Protein AF-A0A1V4RYY9-F1 (afdb_monomer_lite)

pLDDT: mean 72.85, std 19.98, range [26.14, 95.69]

Foldseek 3Di:
DDPPPPPPVPLQKFKDKDWDADPPPRDIAIWIFIWGWDQDPVGIDTHTPDTPGRPDDDPPVCRSVVSVVVVVVDDPDFPWDQPDADPPPRHRQKTKGWDADPVVRDIDIDIDGPDDPDPDDDDD

Structure (mmCIF, N/CA/C/O backbone):
data_AF-A0A1V4RYY9-F1
#
_entry.id   AF-A0A1V4RYY9-F1
#
loop_
_atom_site.group_PDB
_atom_site.id
_atom_site.type_symbol
_atom_site.label_atom_id
_atom_site.label_alt_id
_atom_site.label_comp_id
_atom_site.label_asym_id
_atom_site.label_entity_id
_atom_site.label_seq_id
_atom_site.pdbx_PDB_ins_code
_atom_site.Cartn_x
_atom_site.Cartn_y
_atom_site.Cartn_z
_atom_site.occupancy
_atom_site.B_iso_or_equiv
_atom_site.auth_seq_id
_atom_site.auth_comp_id
_atom_site.auth_asym_id
_atom_site.auth_atom_id
_atom_site.pdbx_PDB_model_num
ATOM 1 N N . MET A 1 1 ? 34.853 -10.305 0.685 1.00 30.28 1 MET A N 1
ATOM 2 C CA . MET A 1 1 ? 33.821 -9.885 1.657 1.00 30.28 1 MET A CA 1
ATOM 3 C C . MET A 1 1 ? 32.488 -9.920 0.940 1.00 30.28 1 MET A C 1
ATOM 5 O O . MET A 1 1 ? 32.214 -9.043 0.133 1.00 30.28 1 MET A O 1
ATOM 9 N N . ALA A 1 2 ? 31.756 -11.018 1.122 1.00 32.97 2 ALA A N 1
ATOM 10 C CA . ALA A 1 2 ? 30.481 -11.254 0.464 1.00 32.97 2 ALA A CA 1
ATOM 11 C C . ALA A 1 2 ? 29.437 -10.321 1.078 1.00 32.97 2 ALA A C 1
ATOM 13 O O . ALA A 1 2 ? 29.143 -10.412 2.269 1.00 32.97 2 ALA A O 1
ATOM 14 N N . TRP A 1 3 ? 28.917 -9.403 0.271 1.00 27.81 3 TRP A N 1
ATOM 15 C CA . TRP A 1 3 ? 27.711 -8.670 0.614 1.00 27.81 3 TRP A CA 1
ATOM 16 C C . TRP A 1 3 ? 26.586 -9.681 0.476 1.00 27.81 3 TRP A C 1
ATOM 18 O O . TRP A 1 3 ? 26.173 -10.015 -0.631 1.00 27.81 3 TRP A O 1
ATOM 28 N N . GLY A 1 4 ? 26.230 -10.282 1.611 1.00 27.30 4 GLY A N 1
ATOM 29 C CA . GLY A 1 4 ? 25.158 -11.254 1.697 1.00 27.30 4 GLY A CA 1
ATOM 30 C C . GLY A 1 4 ? 23.916 -10.674 1.047 1.00 27.30 4 GLY A C 1
ATOM 31 O O . GLY A 1 4 ? 23.505 -9.558 1.368 1.00 27.30 4 GLY A O 1
ATOM 32 N N . ASP A 1 5 ? 23.371 -11.449 0.119 1.00 39.41 5 ASP A N 1
ATOM 33 C CA . ASP A 1 5 ? 22.126 -11.227 -0.594 1.00 39.41 5 ASP A CA 1
ATOM 34 C C . ASP A 1 5 ? 20.957 -11.269 0.405 1.00 39.41 5 ASP A C 1
ATOM 36 O O . ASP A 1 5 ? 20.162 -12.203 0.469 1.00 39.41 5 ASP A O 1
ATOM 40 N N . PHE A 1 6 ? 20.880 -10.252 1.266 1.00 31.53 6 PHE A N 1
ATOM 41 C CA . PHE A 1 6 ? 19.689 -9.918 2.027 1.00 31.53 6 PHE A CA 1
ATOM 42 C C . PHE A 1 6 ? 18.757 -9.173 1.079 1.00 31.53 6 PHE A C 1
ATOM 44 O O . PHE A 1 6 ? 18.421 -8.004 1.272 1.00 31.53 6 PHE A O 1
ATOM 51 N N . SER A 1 7 ? 18.279 -9.897 0.069 1.00 33.59 7 SER A N 1
ATOM 52 C CA . SER A 1 7 ? 17.010 -9.617 -0.581 1.00 33.59 7 SER A CA 1
ATOM 53 C C . SER A 1 7 ? 15.886 -9.869 0.438 1.00 33.59 7 SER A C 1
ATOM 55 O O . SER A 1 7 ? 15.020 -10.728 0.267 1.00 33.59 7 SER A O 1
ATOM 57 N N . LEU A 1 8 ? 15.906 -9.113 1.546 1.00 30.30 8 LEU A N 1
ATOM 58 C CA . LEU A 1 8 ? 14.717 -8.735 2.288 1.00 30.30 8 LEU A CA 1
ATOM 59 C C . LEU A 1 8 ? 13.789 -8.191 1.214 1.00 30.30 8 LEU A C 1
ATOM 61 O O . LEU A 1 8 ? 14.015 -7.092 0.714 1.00 30.30 8 LEU A O 1
ATOM 65 N N . LYS A 1 9 ? 12.795 -8.987 0.805 1.00 43.84 9 LYS A N 1
ATOM 66 C CA . LYS A 1 9 ? 11.644 -8.483 0.063 1.00 43.84 9 LYS A CA 1
ATOM 67 C C . LYS A 1 9 ? 11.160 -7.290 0.868 1.00 43.84 9 LYS A C 1
ATOM 69 O O . LYS A 1 9 ? 10.578 -7.472 1.937 1.00 43.84 9 LYS A O 1
ATOM 74 N N . ILE A 1 10 ? 11.517 -6.086 0.433 1.00 48.00 10 ILE A N 1
ATOM 75 C CA . ILE A 1 10 ? 11.088 -4.868 1.092 1.00 48.00 10 ILE A CA 1
ATOM 76 C C . ILE A 1 10 ? 9.582 -4.872 0.878 1.00 48.00 10 ILE A C 1
ATOM 78 O O . ILE A 1 10 ? 9.122 -4.592 -0.227 1.00 48.00 10 ILE A O 1
ATOM 82 N N . LEU A 1 11 ? 8.840 -5.290 1.907 1.00 56.44 11 LEU A N 1
ATOM 83 C CA . LEU A 1 11 ? 7.393 -5.162 1.958 1.00 56.44 11 LEU A CA 1
ATOM 84 C C . LEU A 1 11 ? 7.122 -3.673 1.849 1.00 56.44 11 LEU A C 1
ATOM 86 O O . LEU A 1 11 ? 7.333 -2.908 2.793 1.00 56.44 11 LEU A O 1
ATOM 90 N N . ASN A 1 12 ? 6.768 -3.252 0.644 1.00 73.75 12 ASN A N 1
ATOM 91 C CA . ASN A 1 12 ? 6.595 -1.846 0.350 1.00 73.75 12 ASN A CA 1
ATOM 92 C C . ASN A 1 12 ? 5.155 -1.432 0.639 1.00 73.75 12 ASN A C 1
ATOM 94 O O . ASN A 1 12 ? 4.893 -0.232 0.690 1.00 73.75 12 ASN A O 1
ATOM 98 N N . MET A 1 13 ? 4.223 -2.374 0.839 1.00 89.94 13 MET A N 1
ATOM 99 C CA . MET A 1 13 ? 2.816 -2.055 1.058 1.00 89.94 13 MET A CA 1
ATOM 100 C C . MET A 1 13 ? 2.411 -1.990 2.534 1.00 89.94 13 MET A C 1
ATOM 102 O O . MET A 1 13 ? 2.761 -2.844 3.340 1.00 89.94 13 MET A O 1
ATOM 106 N N . PHE A 1 14 ? 1.611 -0.983 2.890 1.00 92.69 14 PHE A N 1
ATOM 107 C CA . PHE A 1 14 ? 0.977 -0.880 4.206 1.00 92.69 14 PHE A CA 1
ATOM 108 C C . PHE A 1 14 ? -0.330 -0.085 4.148 1.00 92.69 14 PHE A C 1
ATOM 110 O O . PHE A 1 14 ? -0.583 0.679 3.213 1.00 92.69 14 PHE A O 1
ATOM 117 N N . ILE A 1 15 ? -1.176 -0.252 5.165 1.00 94.19 15 ILE A N 1
ATOM 118 C CA . ILE A 1 15 ? -2.424 0.504 5.298 1.00 94.19 15 ILE A CA 1
ATOM 119 C C . ILE A 1 15 ? -2.172 1.744 6.152 1.00 94.19 15 ILE A C 1
ATOM 121 O O . ILE A 1 15 ? -1.686 1.651 7.280 1.00 94.19 15 ILE A O 1
ATOM 125 N N . ARG A 1 16 ? -2.533 2.917 5.625 1.00 93.69 16 ARG A N 1
ATOM 126 C CA . ARG A 1 16 ? -2.527 4.180 6.369 1.00 93.69 16 ARG A CA 1
ATOM 127 C C . ARG A 1 16 ? -3.942 4.664 6.646 1.00 93.69 16 ARG A C 1
ATOM 129 O O . ARG A 1 16 ? -4.830 4.543 5.800 1.00 93.69 16 ARG A O 1
ATOM 136 N N . THR A 1 17 ? -4.103 5.306 7.793 1.00 94.75 17 THR A N 1
ATOM 137 C CA . THR A 1 17 ? -5.298 6.080 8.132 1.00 94.75 17 THR A CA 1
ATOM 138 C C . THR A 1 17 ? -5.135 7.505 7.616 1.00 94.75 17 THR A C 1
ATOM 140 O O . THR A 1 17 ? -4.081 8.116 7.796 1.00 94.75 17 THR A O 1
ATOM 143 N N . VAL A 1 18 ? -6.175 8.050 6.994 1.00 92.56 18 VAL A N 1
ATOM 144 C CA . VAL A 1 18 ? -6.242 9.450 6.572 1.00 92.56 18 VAL A CA 1
ATOM 145 C C . VAL A 1 18 ? -7.406 10.110 7.289 1.00 92.56 18 VAL A C 1
ATOM 147 O O . VAL A 1 18 ? -8.550 9.672 7.174 1.00 92.56 18 VAL A O 1
ATOM 150 N N . GLU A 1 19 ? -7.114 11.162 8.044 1.00 92.38 19 GLU A N 1
ATOM 151 C CA . GLU A 1 19 ? -8.145 11.961 8.692 1.00 92.38 19 GLU A CA 1
ATOM 152 C C . GLU A 1 19 ? -8.663 13.025 7.732 1.00 92.38 19 GLU A C 1
ATOM 154 O O . GLU A 1 19 ? -7.904 13.728 7.064 1.00 92.38 19 GLU A O 1
ATOM 159 N N . HIS A 1 20 ? -9.979 13.154 7.685 1.00 90.50 20 HIS A N 1
ATOM 160 C CA . HIS A 1 20 ? -10.672 14.134 6.881 1.00 90.50 20 HIS A CA 1
ATOM 161 C C . HIS A 1 20 ? -11.631 14.935 7.745 1.00 90.50 20 HIS A C 1
ATOM 163 O O . HIS A 1 20 ? -12.093 14.503 8.805 1.00 90.50 20 HIS A O 1
ATOM 169 N N . LYS A 1 21 ? -11.965 16.118 7.242 1.00 91.19 21 LYS A N 1
ATOM 170 C CA . LYS A 1 21 ? -12.982 16.982 7.814 1.00 91.19 21 LYS A CA 1
ATOM 171 C C . LYS A 1 21 ? -13.982 17.317 6.723 1.00 91.19 21 LYS A C 1
ATOM 173 O O . LYS A 1 21 ? -13.603 17.853 5.683 1.00 91.19 21 LYS A O 1
ATOM 178 N N . ASP A 1 22 ? -15.244 16.990 6.961 1.00 85.44 22 ASP A N 1
ATOM 179 C CA . ASP A 1 22 ? -16.331 17.407 6.087 1.00 85.44 22 ASP A CA 1
ATOM 180 C C . ASP A 1 22 ? -16.414 18.941 6.093 1.00 85.44 22 ASP A C 1
ATOM 182 O O . ASP A 1 22 ? -16.460 19.568 7.155 1.00 85.44 22 ASP A O 1
ATOM 186 N N . LYS A 1 23 ? -16.403 19.557 4.909 1.00 80.75 23 LYS A N 1
ATOM 187 C CA . LYS A 1 23 ? -16.471 21.015 4.769 1.00 80.75 23 LYS A CA 1
ATOM 188 C C . LYS A 1 23 ? -17.835 21.573 5.184 1.00 80.75 23 LYS A C 1
ATOM 190 O O . LYS A 1 23 ? -17.879 22.687 5.692 1.00 80.75 23 LYS A O 1
ATOM 195 N N . LYS A 1 24 ? -18.918 20.811 4.991 1.00 81.44 24 LYS A N 1
ATOM 196 C CA . LYS A 1 24 ? -20.300 21.254 5.234 1.00 81.44 24 LYS A CA 1
ATOM 197 C C . LYS A 1 24 ? -20.662 21.164 6.711 1.00 81.44 24 LYS A C 1
ATOM 199 O O . LYS A 1 24 ? -21.076 22.147 7.309 1.00 81.44 24 LYS A O 1
ATOM 204 N N . ASN A 1 25 ? -20.417 20.004 7.318 1.00 86.19 25 ASN A N 1
ATOM 205 C CA . ASN A 1 25 ? -20.858 19.723 8.690 1.00 86.19 25 ASN A CA 1
ATOM 206 C C . ASN A 1 25 ? -19.722 19.778 9.724 1.00 86.19 25 ASN A C 1
ATOM 208 O O . ASN A 1 25 ? -19.938 19.506 10.901 1.00 86.19 25 ASN A O 1
ATOM 212 N N . ARG A 1 26 ? -18.482 20.063 9.295 1.00 83.19 26 ARG A N 1
ATOM 213 C CA . ARG A 1 26 ? -17.251 20.035 10.119 1.00 83.19 26 ARG A CA 1
ATOM 214 C C . ARG A 1 26 ? -16.987 18.710 10.849 1.00 83.19 26 ARG A C 1
ATOM 216 O O . ARG A 1 26 ? -16.062 18.648 11.662 1.00 83.19 26 ARG A O 1
ATOM 223 N N . LYS A 1 27 ? -17.725 17.644 10.517 1.00 88.88 27 LYS A N 1
ATOM 224 C CA . LYS A 1 27 ? -17.576 16.304 11.090 1.00 88.88 27 LYS A CA 1
ATOM 225 C C . LYS A 1 27 ? -16.248 15.694 10.647 1.00 88.88 27 LYS A C 1
ATOM 227 O O . LYS A 1 27 ? -15.907 15.713 9.463 1.00 88.88 27 LYS A O 1
ATOM 232 N N . LYS A 1 28 ? -15.488 15.169 11.608 1.00 90.50 28 LYS A N 1
ATOM 233 C CA . LYS A 1 28 ? -14.261 14.420 11.328 1.00 90.50 28 LYS A CA 1
ATOM 234 C C . LYS A 1 28 ? -14.628 12.996 10.923 1.00 90.50 28 LYS A C 1
ATOM 236 O O . LYS A 1 28 ? -15.460 12.372 11.577 1.00 90.50 28 LYS A O 1
ATOM 241 N N . TYR A 1 29 ? -14.002 12.497 9.868 1.00 90.38 29 TYR A N 1
ATOM 242 C CA . TYR A 1 29 ? -14.103 11.102 9.455 1.00 90.38 29 TYR A CA 1
ATOM 243 C C . TYR A 1 29 ? -12.723 10.579 9.076 1.00 90.38 29 TYR A C 1
ATOM 245 O O . TYR A 1 29 ? -11.796 11.350 8.824 1.00 90.38 29 TYR A O 1
ATOM 253 N N . ARG A 1 30 ? -12.568 9.259 9.073 1.00 91.62 30 ARG A N 1
ATOM 254 C CA . ARG A 1 30 ? -11.318 8.597 8.708 1.00 91.62 30 ARG A CA 1
ATOM 255 C C . ARG A 1 30 ? -11.557 7.744 7.479 1.00 91.62 30 ARG A C 1
ATOM 257 O O . ARG A 1 30 ? -12.606 7.124 7.360 1.00 91.62 30 ARG A O 1
ATOM 264 N N . THR A 1 31 ? -10.595 7.740 6.570 1.00 93.38 31 THR A N 1
ATOM 265 C CA . THR A 1 31 ? -10.540 6.778 5.470 1.00 93.38 31 THR A CA 1
ATOM 266 C C . THR A 1 31 ? -9.266 5.966 5.578 1.00 93.38 31 THR A C 1
ATOM 268 O O . THR A 1 31 ? -8.280 6.406 6.177 1.00 93.38 31 THR A O 1
ATOM 271 N N . TYR A 1 32 ? -9.277 4.784 4.983 1.00 94.94 32 TYR A N 1
ATOM 272 C CA . TYR A 1 32 ? -8.128 3.892 4.975 1.00 94.94 32 TYR A CA 1
ATOM 273 C C . TYR A 1 32 ? -7.641 3.695 3.546 1.00 94.94 32 TYR A C 1
ATOM 275 O O . TYR A 1 32 ? -8.426 3.657 2.593 1.00 94.94 32 TYR A O 1
ATOM 283 N N . LYS A 1 33 ? -6.322 3.624 3.375 1.00 94.06 33 LYS A N 1
ATOM 284 C CA . LYS A 1 33 ? -5.688 3.472 2.062 1.00 94.06 33 LYS A CA 1
ATOM 285 C C . LYS A 1 33 ? -4.553 2.472 2.148 1.00 94.06 33 LYS A C 1
ATOM 287 O O . LYS A 1 33 ? -3.683 2.630 3.002 1.00 94.06 33 LYS A O 1
ATOM 292 N N . LEU A 1 34 ? -4.531 1.512 1.230 1.00 93.06 34 LEU A N 1
ATOM 293 C CA . LEU A 1 34 ? -3.347 0.706 0.963 1.00 93.06 34 LEU A CA 1
ATOM 294 C C . LEU A 1 34 ? -2.384 1.550 0.128 1.00 93.06 34 LEU A C 1
ATOM 296 O O . LEU A 1 34 ? -2.751 2.064 -0.934 1.00 93.06 34 LEU A O 1
ATOM 300 N N . VAL A 1 35 ? -1.162 1.721 0.611 1.00 91.19 35 VAL A N 1
ATOM 301 C CA . VAL A 1 35 ? -0.111 2.478 -0.067 1.00 91.19 35 VAL A CA 1
ATOM 302 C C . VAL A 1 35 ? 1.109 1.606 -0.280 1.00 91.19 35 VAL A C 1
ATOM 304 O O . VAL A 1 35 ? 1.373 0.744 0.546 1.00 91.19 35 VAL A O 1
ATOM 307 N N . LYS A 1 36 ? 1.856 1.860 -1.356 1.00 87.88 36 LYS A N 1
ATOM 308 C CA . LYS A 1 36 ? 3.186 1.299 -1.589 1.00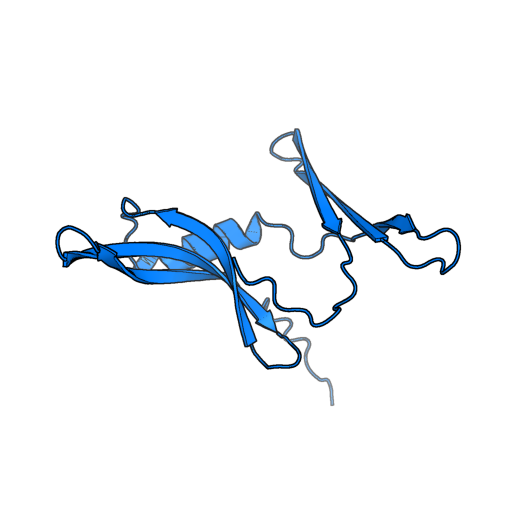 87.88 36 LYS A CA 1
ATOM 309 C C . LYS A 1 36 ? 4.259 2.372 -1.419 1.00 87.88 36 LYS A C 1
ATOM 311 O O . LYS A 1 36 ? 4.092 3.489 -1.912 1.00 87.88 36 LYS A O 1
ATOM 316 N N . SER A 1 37 ? 5.347 2.035 -0.747 1.00 83.44 37 SER A N 1
ATOM 317 C CA . SER A 1 37 ? 6.562 2.832 -0.671 1.00 83.44 37 SER A CA 1
ATOM 318 C C . SER A 1 37 ? 7.379 2.642 -1.944 1.00 83.44 37 SER A C 1
ATOM 320 O O . SER A 1 37 ? 7.587 1.520 -2.397 1.00 83.44 37 SER A O 1
ATOM 322 N N . VAL A 1 38 ? 7.803 3.742 -2.556 1.00 79.19 38 VAL A N 1
ATOM 323 C CA . VAL A 1 38 ? 8.680 3.752 -3.729 1.00 79.19 38 VAL A CA 1
ATOM 324 C C . VAL A 1 38 ? 9.830 4.715 -3.485 1.00 79.19 38 VAL A C 1
ATOM 326 O O . VAL A 1 38 ? 9.632 5.798 -2.933 1.00 79.19 38 VAL A O 1
ATOM 329 N N . GLN A 1 39 ? 11.033 4.340 -3.904 1.00 76.19 39 GLN A N 1
ATOM 330 C CA . GLN A 1 39 ? 12.170 5.254 -3.899 1.00 76.19 39 GLN A CA 1
ATOM 331 C C . GLN A 1 39 ? 12.065 6.184 -5.106 1.00 76.19 39 GLN A C 1
ATOM 333 O O . GLN A 1 39 ? 11.804 5.734 -6.220 1.00 76.19 39 GLN A O 1
ATOM 338 N N . THR A 1 40 ? 12.238 7.483 -4.883 1.00 75.69 40 THR A N 1
ATOM 339 C CA . THR A 1 40 ? 12.326 8.483 -5.955 1.00 75.69 40 THR A CA 1
ATOM 340 C C . THR A 1 40 ? 13.604 9.294 -5.778 1.00 75.69 40 THR A C 1
ATOM 342 O O . THR A 1 40 ? 14.172 9.306 -4.689 1.00 75.69 40 THR A O 1
ATOM 345 N N . GLU A 1 41 ? 14.034 10.028 -6.806 1.00 77.38 41 GLU A N 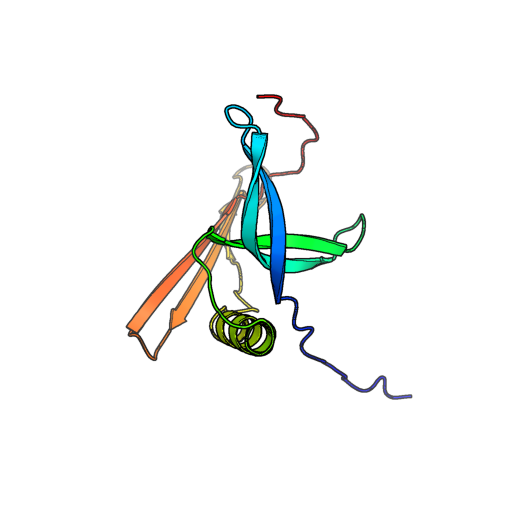1
ATOM 346 C CA . GLU A 1 41 ? 15.210 10.917 -6.727 1.00 77.38 41 GLU A CA 1
ATOM 347 C C . GLU A 1 41 ? 15.118 11.942 -5.586 1.00 77.38 41 GLU A C 1
ATOM 349 O O . GLU A 1 41 ? 16.124 12.411 -5.065 1.00 77.38 41 GLU A O 1
ATOM 354 N N . ARG A 1 42 ? 13.893 12.280 -5.165 1.00 77.81 42 ARG A N 1
ATOM 355 C CA . ARG A 1 42 ? 13.612 13.205 -4.057 1.00 77.81 42 ARG A CA 1
ATOM 356 C C . ARG A 1 42 ? 13.333 12.487 -2.733 1.00 77.81 42 ARG A C 1
ATOM 358 O O . ARG A 1 42 ? 12.764 13.089 -1.826 1.00 77.81 42 ARG A O 1
ATOM 365 N N . GLY A 1 43 ? 13.681 11.207 -2.647 1.00 75.56 43 GLY A N 1
ATOM 366 C CA . GLY A 1 43 ? 13.491 10.347 -1.485 1.00 75.56 43 GLY A CA 1
ATOM 367 C C . GLY A 1 43 ? 12.251 9.445 -1.553 1.00 75.56 43 GLY A C 1
ATOM 368 O O . GLY A 1 43 ? 11.545 9.407 -2.569 1.00 75.56 43 GLY A O 1
ATOM 369 N N . PRO A 1 44 ? 11.981 8.694 -0.471 1.00 81.25 44 PRO A N 1
ATOM 370 C CA . PRO A 1 44 ? 10.864 7.760 -0.400 1.00 81.25 44 PRO A CA 1
ATOM 371 C C . PRO A 1 44 ? 9.513 8.465 -0.564 1.00 81.25 44 PRO A C 1
ATOM 373 O O . PRO A 1 44 ? 9.243 9.490 0.065 1.00 81.25 44 PRO A O 1
ATOM 376 N N . ARG A 1 45 ? 8.629 7.903 -1.388 1.00 83.94 45 ARG A N 1
ATOM 377 C CA . ARG A 1 45 ? 7.251 8.374 -1.567 1.00 83.94 45 ARG A CA 1
ATOM 378 C C . ARG A 1 45 ? 6.252 7.245 -1.394 1.00 83.94 45 ARG A C 1
ATOM 380 O O . ARG A 1 45 ? 6.509 6.108 -1.763 1.00 83.94 45 ARG A O 1
ATOM 387 N N . HIS A 1 46 ? 5.071 7.584 -0.885 1.00 88.88 46 HIS A N 1
ATOM 388 C CA . HIS A 1 46 ? 3.953 6.651 -0.771 1.00 88.88 46 HIS A CA 1
ATOM 389 C C . HIS A 1 46 ? 2.962 6.858 -1.922 1.00 88.88 46 HIS A C 1
ATOM 391 O O . HIS A 1 46 ? 2.300 7.897 -1.999 1.00 88.88 46 HIS A O 1
ATOM 397 N N . ILE A 1 47 ? 2.825 5.861 -2.793 1.00 85.56 47 ILE A N 1
ATOM 398 C CA . ILE A 1 47 ? 1.813 5.821 -3.855 1.00 85.56 47 ILE A CA 1
ATOM 399 C C . ILE A 1 47 ? 0.581 5.086 -3.330 1.00 85.56 47 ILE A C 1
ATOM 401 O O . ILE A 1 47 ? 0.699 4.028 -2.722 1.00 85.56 47 ILE A O 1
ATOM 405 N N . THR A 1 48 ? -0.616 5.626 -3.566 1.00 86.81 48 THR A N 1
ATOM 406 C CA . THR A 1 48 ? -1.862 4.935 -3.190 1.00 86.81 48 THR A CA 1
ATOM 407 C C . THR A 1 48 ? -2.143 3.808 -4.179 1.00 86.81 48 THR A C 1
ATOM 409 O O . THR A 1 48 ? -2.231 4.064 -5.374 1.00 86.81 48 THR A O 1
ATOM 412 N N . VAL A 1 49 ? -2.275 2.581 -3.672 1.00 86.88 49 VAL A N 1
ATOM 413 C CA . VAL A 1 49 ? -2.599 1.378 -4.455 1.00 86.88 49 VAL A CA 1
ATOM 414 C C . VAL A 1 49 ? -4.108 1.168 -4.490 1.00 86.88 49 VAL A C 1
ATOM 416 O O . VAL A 1 49 ? -4.679 0.962 -5.554 1.00 86.88 49 VAL A O 1
ATOM 419 N N . LEU A 1 50 ? -4.761 1.261 -3.327 1.00 88.06 50 LEU A N 1
ATOM 420 C CA . LEU A 1 50 ? -6.199 1.049 -3.185 1.00 88.06 50 LEU A CA 1
ATOM 421 C C . LEU A 1 50 ? -6.774 1.963 -2.099 1.00 88.06 50 LEU A C 1
ATOM 423 O O . LEU A 1 50 ? -6.201 2.103 -1.017 1.00 88.06 50 LEU A O 1
ATOM 427 N N . ASN A 1 51 ? -7.928 2.571 -2.374 1.00 90.94 51 ASN A N 1
ATOM 428 C CA . ASN A 1 51 ? -8.721 3.249 -1.351 1.00 90.94 51 ASN A CA 1
ATOM 429 C C . ASN A 1 51 ? -9.675 2.225 -0.726 1.00 90.94 51 ASN A C 1
ATOM 431 O O . ASN A 1 51 ? -10.505 1.662 -1.431 1.00 90.94 51 ASN A O 1
ATOM 435 N N . LEU A 1 52 ? -9.557 1.998 0.580 1.00 92.19 52 LEU A N 1
ATOM 436 C CA . LEU A 1 52 ? -10.393 1.053 1.331 1.00 92.19 52 LEU A CA 1
ATOM 437 C C . LEU A 1 52 ? -11.686 1.712 1.846 1.00 92.19 52 LEU A C 1
ATOM 439 O O . LEU A 1 52 ? -12.599 1.027 2.286 1.00 92.19 52 LEU A O 1
ATOM 443 N N . GLY A 1 53 ? -11.773 3.045 1.771 1.00 90.19 53 GLY A N 1
ATOM 444 C CA . GLY A 1 53 ? -12.964 3.806 2.147 1.00 90.19 53 GLY A CA 1
ATOM 445 C C . GLY A 1 53 ? -13.081 4.062 3.651 1.00 90.19 53 GLY A C 1
ATOM 446 O O . GLY A 1 53 ? -12.110 3.917 4.397 1.00 90.19 53 GLY A O 1
ATOM 447 N N . THR A 1 54 ? -14.260 4.526 4.070 1.00 90.44 54 THR A N 1
ATOM 448 C CA . THR A 1 54 ? -14.620 4.793 5.475 1.00 90.44 54 THR A CA 1
ATOM 449 C C . THR A 1 54 ? -15.076 3.542 6.214 1.00 90.44 54 THR A C 1
ATOM 451 O O . THR A 1 54 ? -14.884 3.456 7.422 1.00 90.44 54 THR A O 1
ATOM 454 N N . ASP A 1 55 ? -15.634 2.572 5.489 1.00 92.44 55 ASP A N 1
ATOM 455 C CA . ASP A 1 55 ? -16.314 1.402 6.066 1.00 92.44 55 ASP A CA 1
ATOM 456 C C . ASP A 1 55 ? -15.356 0.220 6.291 1.00 92.44 55 ASP A C 1
ATOM 458 O O . ASP A 1 55 ? -15.757 -0.885 6.651 1.00 92.44 55 ASP A O 1
ATOM 462 N N . PHE A 1 56 ? -14.058 0.450 6.088 1.00 92.56 56 PHE A N 1
ATOM 463 C CA . PHE A 1 56 ? -13.017 -0.529 6.349 1.00 92.56 56 PHE A CA 1
ATOM 464 C C . PHE A 1 56 ? -12.852 -0.745 7.857 1.00 92.56 56 PHE A C 1
ATOM 466 O O . PHE A 1 56 ? -12.331 0.116 8.565 1.00 92.56 56 PHE A O 1
ATOM 473 N N . ASN A 1 57 ? -13.276 -1.918 8.331 1.00 92.00 57 ASN A N 1
ATOM 474 C CA . ASN A 1 57 ? -13.352 -2.239 9.758 1.00 92.00 57 ASN A CA 1
ATOM 475 C C . ASN A 1 57 ? -12.488 -3.449 10.168 1.00 92.00 57 ASN A C 1
ATOM 477 O O . ASN A 1 57 ? -12.803 -4.153 11.124 1.00 92.00 57 ASN A O 1
ATOM 481 N N . LEU A 1 58 ? -11.403 -3.730 9.438 1.00 93.38 58 LEU A N 1
ATOM 482 C CA . LEU A 1 58 ? -10.469 -4.792 9.824 1.00 93.38 58 LEU A CA 1
ATOM 483 C C . LEU A 1 58 ? -9.661 -4.356 11.066 1.00 93.38 58 LEU A C 1
ATOM 485 O O . LEU A 1 58 ? -9.130 -3.239 11.056 1.00 93.38 58 LEU A O 1
ATOM 489 N N . PRO A 1 59 ? -9.496 -5.201 12.104 1.00 94.94 59 PRO A N 1
ATOM 490 C CA . PRO A 1 59 ? -8.636 -4.889 13.244 1.00 94.94 59 PRO A CA 1
ATOM 491 C C . PRO A 1 59 ? -7.195 -4.593 12.818 1.00 94.94 59 PRO A C 1
ATOM 493 O O . PRO A 1 59 ? -6.651 -5.241 11.922 1.00 94.94 59 PRO A O 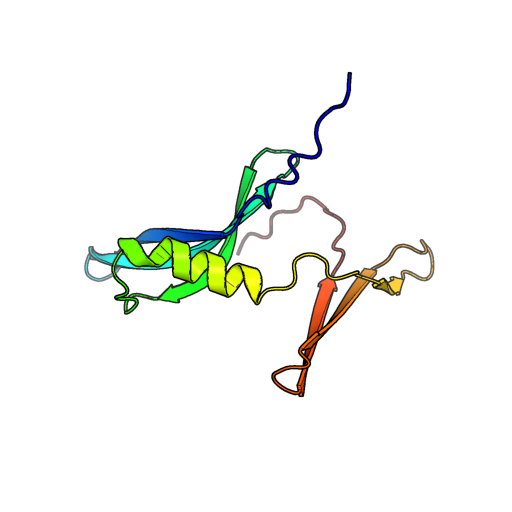1
ATOM 496 N N . LYS A 1 60 ? -6.560 -3.614 13.478 1.00 92.75 60 LYS A N 1
ATOM 497 C CA . LYS A 1 60 ? -5.228 -3.102 13.104 1.00 92.75 60 LYS A CA 1
ATOM 498 C C . LYS A 1 60 ? -4.137 -4.176 13.120 1.00 92.75 60 LYS A C 1
ATOM 500 O O . LYS A 1 60 ? -3.203 -4.103 12.326 1.00 92.75 60 LYS A O 1
ATOM 505 N N . GLU A 1 61 ? -4.281 -5.171 13.987 1.00 95.69 61 GLU A N 1
ATOM 506 C CA . GLU A 1 61 ? -3.394 -6.335 14.095 1.00 95.69 61 GLU A CA 1
ATOM 507 C C . GLU A 1 61 ? -3.283 -7.098 12.766 1.00 95.69 61 GLU A C 1
ATOM 509 O O . GLU A 1 61 ? -2.191 -7.500 12.379 1.00 95.69 61 GLU A O 1
ATOM 514 N N . HIS A 1 62 ? -4.378 -7.184 12.003 1.00 94.94 62 HIS A N 1
ATOM 515 C CA . HIS A 1 62 ? -4.431 -7.902 10.726 1.00 94.94 62 HIS A CA 1
ATOM 516 C C . HIS A 1 62 ? -4.062 -7.046 9.508 1.00 94.94 62 HIS A C 1
ATOM 518 O O . HIS A 1 62 ? -4.032 -7.542 8.382 1.00 94.94 62 H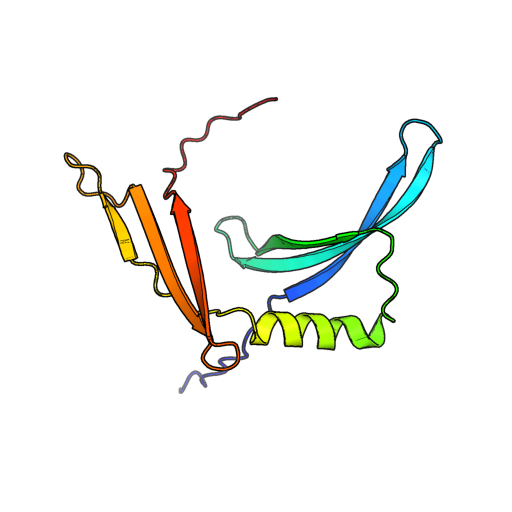IS A O 1
ATOM 524 N N . TRP A 1 63 ? -3.790 -5.750 9.679 1.00 94.88 63 TRP A N 1
ATOM 525 C CA . TRP A 1 63 ? -3.514 -4.871 8.537 1.00 94.88 63 TRP A CA 1
ATOM 526 C C . TRP A 1 63 ? -2.234 -5.241 7.804 1.00 94.88 63 TRP A C 1
ATOM 528 O O . TRP A 1 63 ? -2.176 -5.121 6.581 1.00 94.88 63 TRP A O 1
ATOM 538 N N . LYS A 1 64 ? -1.211 -5.668 8.549 1.00 92.00 64 LYS A N 1
ATOM 539 C CA . LYS A 1 64 ? 0.061 -6.093 7.968 1.00 92.00 64 LYS A CA 1
ATOM 540 C C . LYS A 1 64 ? -0.133 -7.355 7.134 1.00 92.00 64 LYS A C 1
ATOM 542 O O . LYS A 1 64 ? 0.318 -7.394 5.998 1.00 92.00 64 LYS A O 1
ATOM 547 N N . ASP A 1 65 ? -0.868 -8.330 7.656 1.00 91.19 65 ASP A N 1
ATOM 548 C CA . ASP A 1 65 ? -1.140 -9.581 6.946 1.00 91.19 65 ASP A CA 1
ATOM 549 C C . ASP A 1 65 ? -1.979 -9.345 5.690 1.00 91.19 65 ASP A C 1
ATOM 551 O O . ASP A 1 65 ? -1.667 -9.886 4.631 1.00 91.19 65 ASP A O 1
ATOM 555 N N . LEU A 1 66 ? -2.986 -8.467 5.769 1.00 90.88 66 LEU A N 1
ATOM 556 C CA . LEU A 1 66 ? -3.760 -8.057 4.599 1.00 90.88 66 LEU A CA 1
ATOM 557 C C . LEU A 1 66 ? -2.873 -7.375 3.548 1.00 90.88 66 LEU A C 1
ATOM 559 O O . LEU A 1 66 ? -2.951 -7.719 2.370 1.00 90.88 66 LEU A O 1
ATOM 563 N N . ALA A 1 67 ? -2.030 -6.422 3.957 1.00 91.00 67 ALA A N 1
ATOM 564 C CA . ALA A 1 67 ? -1.124 -5.731 3.044 1.00 91.00 67 ALA A CA 1
ATOM 565 C C . ALA A 1 67 ? -0.144 -6.711 2.380 1.00 91.00 67 ALA A C 1
ATOM 567 O O . ALA A 1 67 ? 0.005 -6.668 1.162 1.00 91.00 67 ALA A O 1
ATOM 568 N N . ASN A 1 68 ? 0.429 -7.640 3.149 1.00 87.12 68 ASN A N 1
ATOM 569 C CA . ASN A 1 68 ? 1.328 -8.681 2.650 1.00 87.12 68 ASN A CA 1
ATOM 570 C C . ASN A 1 68 ? 0.624 -9.634 1.677 1.00 87.12 68 ASN A C 1
ATOM 572 O O . ASN A 1 68 ? 1.204 -10.018 0.666 1.00 87.12 68 ASN A O 1
ATOM 576 N N . CYS A 1 69 ? -0.620 -10.019 1.971 1.00 86.44 69 CYS A N 1
ATOM 577 C CA . CYS A 1 69 ? -1.420 -10.887 1.111 1.00 86.44 69 CYS A CA 1
ATOM 578 C C . CYS A 1 69 ? -1.713 -10.209 -0.236 1.00 86.44 69 CYS A C 1
ATOM 580 O O . CYS A 1 69 ? -1.463 -10.786 -1.292 1.00 86.44 69 CYS A O 1
ATOM 582 N N . ILE A 1 70 ? -2.160 -8.948 -0.211 1.00 85.19 70 ILE A N 1
ATOM 583 C CA . ILE A 1 70 ? -2.401 -8.166 -1.433 1.00 85.19 70 ILE A CA 1
ATOM 584 C C . ILE A 1 70 ? -1.099 -7.952 -2.206 1.00 85.19 70 ILE A C 1
ATOM 586 O O . ILE A 1 70 ? -1.090 -8.028 -3.434 1.00 85.19 70 ILE A O 1
ATOM 590 N N . GLU A 1 71 ? -0.003 -7.688 -1.500 1.00 82.19 71 GLU A N 1
ATOM 591 C CA . GLU A 1 71 ? 1.315 -7.539 -2.098 1.00 82.19 71 GLU A CA 1
ATOM 592 C C . GLU A 1 71 ? 1.760 -8.837 -2.780 1.00 82.19 71 GLU A C 1
ATOM 594 O O . GLU A 1 71 ? 2.169 -8.778 -3.928 1.00 82.19 71 GLU A O 1
ATOM 599 N N . ALA A 1 72 ? 1.607 -10.005 -2.152 1.00 77.56 72 ALA A N 1
ATOM 600 C CA . ALA A 1 72 ? 1.969 -11.297 -2.741 1.00 77.56 72 ALA A CA 1
ATOM 601 C C . ALA A 1 72 ? 1.142 -11.660 -3.990 1.00 77.56 72 ALA A C 1
ATOM 603 O O . ALA A 1 72 ? 1.655 -12.302 -4.906 1.00 77.56 72 ALA A O 1
ATOM 604 N N . GLU A 1 73 ? -0.123 -11.239 -4.041 1.00 74.88 73 GLU A N 1
ATOM 605 C CA . GLU A 1 73 ? -0.990 -11.399 -5.218 1.00 74.88 73 GLU A CA 1
ATOM 606 C C . GLU A 1 73 ? -0.750 -10.321 -6.288 1.00 74.88 73 GLU A C 1
ATOM 608 O O . GLU A 1 73 ? -1.203 -10.449 -7.433 1.00 74.88 73 GLU A O 1
ATOM 613 N N . THR A 1 74 ? -0.047 -9.241 -5.935 1.00 65.31 74 THR A N 1
ATOM 614 C CA . THR A 1 74 ? 0.343 -8.199 -6.877 1.00 65.31 74 THR A CA 1
ATOM 615 C C . THR A 1 74 ? 1.706 -8.553 -7.454 1.00 65.31 74 THR A C 1
ATOM 617 O O . THR A 1 74 ? 2.687 -8.625 -6.728 1.00 65.31 74 THR A O 1
ATOM 620 N N . PRO A 1 75 ? 1.819 -8.748 -8.765 1.00 63.44 75 PRO A N 1
ATOM 621 C CA . PRO A 1 75 ? 3.107 -9.080 -9.342 1.00 63.44 75 PRO A CA 1
ATOM 622 C C . PRO A 1 75 ? 4.090 -7.902 -9.261 1.00 63.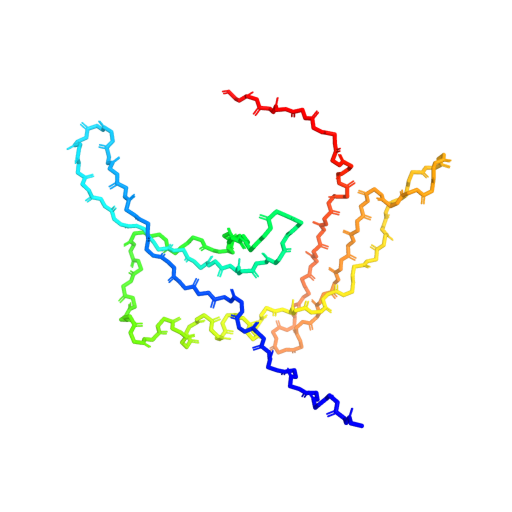44 75 PRO A C 1
ATOM 624 O O . PRO A 1 75 ? 3.811 -6.813 -9.767 1.00 63.44 75 PRO A O 1
ATOM 627 N N . HIS A 1 76 ? 5.245 -8.141 -8.635 1.00 59.19 76 HIS A N 1
ATOM 628 C CA . HIS A 1 76 ? 6.322 -7.158 -8.454 1.00 59.19 76 HIS A CA 1
ATOM 629 C C . HIS A 1 76 ? 7.159 -6.933 -9.714 1.00 59.19 76 HIS A C 1
ATOM 631 O O . HIS A 1 76 ? 7.542 -5.800 -9.992 1.00 59.19 76 HIS A O 1
ATOM 637 N N . ASP A 1 77 ? 7.362 -7.985 -10.508 1.00 58.81 77 ASP A N 1
ATOM 638 C CA . ASP A 1 77 ? 8.281 -7.993 -11.651 1.00 58.81 77 ASP A CA 1
ATOM 639 C C . ASP A 1 77 ? 7.522 -8.117 -12.972 1.00 58.81 77 ASP A C 1
ATOM 641 O O . ASP A 1 77 ? 7.668 -9.077 -13.735 1.00 58.81 77 ASP A O 1
ATOM 645 N N . ILE A 1 78 ? 6.657 -7.142 -13.253 1.00 65.69 78 ILE A N 1
ATOM 646 C CA . ILE A 1 78 ? 6.047 -7.059 -14.579 1.00 65.69 78 ILE A CA 1
ATOM 647 C C . ILE A 1 78 ? 7.106 -6.543 -15.544 1.00 65.69 78 ILE A C 1
ATOM 649 O O . ILE A 1 78 ? 7.450 -5.361 -15.523 1.00 65.69 78 ILE A O 1
ATOM 653 N N . LYS A 1 79 ? 7.607 -7.417 -16.420 1.00 70.50 79 LYS A N 1
ATOM 654 C CA . LYS A 1 79 ? 8.449 -6.979 -17.532 1.00 70.50 79 LYS A CA 1
ATOM 655 C C . LYS A 1 79 ? 7.610 -6.104 -18.461 1.00 70.50 79 LYS A C 1
ATOM 657 O O . LYS A 1 79 ? 6.755 -6.595 -19.196 1.00 70.50 79 LYS A O 1
ATOM 662 N N . MET A 1 80 ? 7.853 -4.803 -18.391 1.00 71.38 80 MET A N 1
ATOM 663 C CA . MET A 1 80 ? 7.251 -3.816 -19.274 1.00 71.38 80 MET A CA 1
ATOM 664 C C . MET A 1 80 ? 8.002 -3.829 -20.607 1.00 71.38 80 MET A C 1
ATOM 666 O O . MET A 1 80 ? 9.232 -3.795 -20.638 1.00 71.38 80 MET A O 1
ATOM 670 N N . VAL A 1 81 ? 7.262 -3.904 -21.706 1.00 75.38 81 VAL A N 1
ATOM 671 C CA . VAL A 1 81 ? 7.791 -3.940 -23.072 1.00 75.38 81 VAL A CA 1
ATOM 672 C C . VAL A 1 81 ? 7.241 -2.727 -23.823 1.00 75.38 81 VAL A C 1
ATOM 674 O O . VAL A 1 81 ? 6.057 -2.411 -23.661 1.00 75.38 81 VAL A O 1
ATOM 677 N N . PRO A 1 82 ? 8.057 -2.010 -24.614 1.00 78.38 82 PRO A N 1
ATOM 678 C CA . PRO A 1 82 ? 7.545 -0.945 -25.463 1.00 78.38 82 PRO A CA 1
ATOM 679 C C . PRO A 1 82 ? 6.542 -1.510 -26.470 1.00 78.38 82 PRO A C 1
ATOM 681 O O . PRO A 1 82 ? 6.827 -2.471 -27.178 1.00 78.38 82 PRO A O 1
ATOM 684 N N . VAL A 1 83 ? 5.352 -0.915 -26.509 1.00 83.81 83 VAL A N 1
ATOM 685 C CA . VAL A 1 83 ? 4.289 -1.262 -27.469 1.00 83.81 83 VAL A CA 1
ATOM 686 C C . VAL A 1 83 ? 4.013 -0.139 -28.459 1.00 83.81 83 VAL A C 1
ATOM 688 O O . VAL A 1 83 ? 3.351 -0.350 -29.470 1.00 83.81 83 VAL A O 1
ATOM 691 N N . LYS A 1 84 ? 4.520 1.064 -28.179 1.00 77.88 84 LYS A N 1
ATOM 692 C CA . LYS A 1 84 ? 4.491 2.187 -29.108 1.00 77.88 84 LYS A CA 1
ATOM 693 C C . LYS A 1 84 ? 5.762 2.997 -28.954 1.00 77.88 84 LYS A C 1
ATOM 695 O O . LYS A 1 84 ? 6.098 3.383 -27.835 1.00 77.88 84 LYS A O 1
ATOM 700 N N . GLU A 1 85 ? 6.414 3.279 -30.068 1.00 82.44 85 GLU A N 1
ATOM 701 C CA . GLU A 1 85 ? 7.602 4.124 -30.148 1.00 82.44 85 GLU A CA 1
ATOM 702 C C . GLU A 1 85 ? 7.298 5.365 -30.989 1.00 82.44 85 GLU A C 1
ATOM 704 O O . GLU A 1 85 ? 6.381 5.366 -31.814 1.00 82.44 85 GLU A O 1
ATOM 709 N N . ASP A 1 86 ? 8.031 6.442 -30.739 1.00 78.19 86 ASP A N 1
ATOM 710 C CA . ASP A 1 86 ? 8.041 7.614 -31.605 1.00 78.19 86 ASP A CA 1
ATOM 711 C C . ASP A 1 86 ? 8.841 7.299 -32.876 1.00 78.19 86 ASP A C 1
ATOM 713 O O . ASP A 1 86 ? 9.991 6.868 -32.806 1.00 78.19 86 ASP A O 1
ATOM 717 N N . GLU A 1 87 ? 8.253 7.523 -34.048 1.00 75.88 87 GLU A N 1
ATOM 718 C CA . GLU A 1 87 ? 8.868 7.175 -35.337 1.00 75.88 87 GLU A CA 1
ATOM 719 C C . GLU A 1 87 ? 10.159 7.958 -35.631 1.00 75.88 87 GLU A C 1
ATOM 721 O O . GLU A 1 87 ? 11.001 7.496 -36.402 1.00 75.88 87 GLU A O 1
ATOM 726 N N . LYS A 1 88 ? 10.337 9.139 -35.025 1.00 77.56 88 LYS A N 1
ATOM 727 C CA . LYS A 1 88 ? 11.477 10.030 -35.274 1.00 77.56 88 LYS A CA 1
ATOM 728 C C . LYS A 1 88 ? 12.574 9.853 -34.234 1.00 77.56 88 LYS A C 1
ATOM 730 O O . LYS A 1 88 ? 13.749 9.859 -34.593 1.00 77.56 88 LYS A O 1
ATOM 735 N N . THR A 1 89 ? 12.210 9.717 -32.959 1.00 76.31 89 THR A N 1
ATOM 736 C CA . THR A 1 89 ? 13.185 9.605 -31.859 1.00 76.31 89 THR A CA 1
ATOM 737 C C . THR A 1 89 ? 13.462 8.167 -31.431 1.00 76.31 89 THR A C 1
ATOM 739 O O . THR A 1 89 ? 14.429 7.940 -30.707 1.00 76.31 89 THR A O 1
ATOM 742 N N . LYS A 1 90 ? 12.647 7.199 -31.881 1.00 74.12 90 LYS A N 1
ATOM 743 C CA . LYS A 1 90 ? 12.654 5.793 -31.433 1.00 74.12 90 LYS A CA 1
ATOM 744 C C . LYS A 1 90 ? 12.495 5.629 -29.918 1.00 74.12 90 LYS A C 1
ATOM 746 O O . LYS A 1 90 ? 12.865 4.608 -29.347 1.00 74.12 90 LYS A O 1
ATOM 751 N N . GLU A 1 91 ? 11.955 6.635 -29.237 1.00 75.00 91 GLU A N 1
ATOM 752 C CA . GLU A 1 91 ? 11.687 6.548 -27.805 1.00 75.00 91 GLU A CA 1
ATOM 753 C C . GLU A 1 91 ? 10.360 5.833 -27.561 1.00 75.00 91 GLU A C 1
ATOM 755 O O . GLU A 1 91 ? 9.364 6.083 -28.240 1.00 75.00 91 GLU A O 1
ATOM 760 N N . SER A 1 92 ? 10.319 4.973 -26.546 1.00 65.81 92 SER A N 1
ATOM 761 C CA . SER A 1 92 ? 9.097 4.285 -26.138 1.00 65.81 92 SER A CA 1
ATOM 762 C C . SER A 1 92 ? 8.075 5.280 -25.575 1.00 65.81 92 SER A C 1
ATOM 764 O O . SER A 1 92 ? 8.296 5.863 -24.520 1.00 65.81 92 SER A O 1
ATOM 766 N N . LEU A 1 93 ? 6.939 5.449 -26.254 1.00 69.38 93 LEU A N 1
ATOM 767 C CA . LEU A 1 93 ? 5.814 6.298 -25.843 1.00 69.38 93 LEU A CA 1
ATOM 768 C C . LEU A 1 93 ? 4.861 5.569 -24.889 1.00 69.38 93 LEU A C 1
ATOM 770 O O . LEU A 1 93 ? 4.275 6.170 -23.986 1.00 69.38 93 LEU A O 1
ATOM 774 N N . ILE A 1 94 ? 4.685 4.265 -25.097 1.00 74.94 94 ILE A N 1
ATOM 775 C CA . ILE A 1 94 ? 3.812 3.422 -24.279 1.00 74.94 94 ILE A CA 1
ATOM 776 C C . ILE A 1 94 ? 4.547 2.125 -23.996 1.00 74.94 94 ILE A C 1
ATOM 778 O O . ILE A 1 94 ? 5.036 1.468 -24.916 1.00 74.94 94 ILE A O 1
ATOM 782 N N . GLN A 1 95 ? 4.572 1.738 -22.726 1.00 74.19 95 GLN A N 1
ATOM 783 C CA . GLN A 1 95 ? 5.007 0.414 -22.318 1.00 74.19 95 GLN A CA 1
ATOM 784 C C . GLN A 1 95 ? 3.821 -0.373 -21.777 1.00 74.19 95 GLN A C 1
ATOM 786 O O . GLN A 1 95 ? 2.968 0.171 -21.067 1.00 74.19 95 GLN A O 1
ATOM 791 N N . ALA A 1 96 ? 3.790 -1.664 -22.085 1.00 72.69 96 ALA A N 1
ATOM 792 C CA . ALA A 1 96 ? 2.804 -2.581 -21.552 1.00 72.69 96 ALA A CA 1
ATOM 793 C C . ALA A 1 96 ? 3.463 -3.830 -20.972 1.00 72.69 96 ALA A C 1
ATOM 795 O O . ALA A 1 96 ? 4.493 -4.292 -21.455 1.00 72.69 96 ALA A O 1
ATOM 796 N N . GLY A 1 97 ? 2.854 -4.380 -19.932 1.00 73.50 97 GLY A N 1
ATOM 797 C CA . GLY A 1 97 ? 3.263 -5.624 -19.303 1.00 73.50 97 GLY A CA 1
ATOM 798 C C . GLY A 1 97 ? 2.045 -6.501 -19.052 1.00 73.50 97 GLY A C 1
ATOM 799 O O . GLY A 1 97 ? 0.974 -6.005 -18.700 1.00 73.50 97 GLY A O 1
ATOM 800 N N . MET A 1 98 ? 2.187 -7.804 -19.267 1.00 68.19 98 MET A N 1
ATOM 801 C CA . MET A 1 98 ? 1.087 -8.760 -19.155 1.00 68.19 98 MET A CA 1
ATOM 802 C C . MET A 1 98 ? 1.417 -9.809 -18.120 1.00 68.19 98 MET A C 1
ATOM 804 O O . MET A 1 98 ? 2.526 -10.341 -18.109 1.00 68.19 98 MET A O 1
ATOM 808 N N . ILE A 1 99 ? 0.441 -10.122 -17.269 1.00 70.00 99 ILE A N 1
ATOM 809 C CA . ILE A 1 99 ? 0.583 -11.186 -16.281 1.00 70.00 99 ILE A CA 1
ATOM 810 C C . ILE A 1 99 ? -0.606 -12.110 -16.318 1.00 70.00 99 ILE A C 1
ATOM 812 O O . ILE A 1 99 ? -1.764 -11.691 -16.294 1.00 70.00 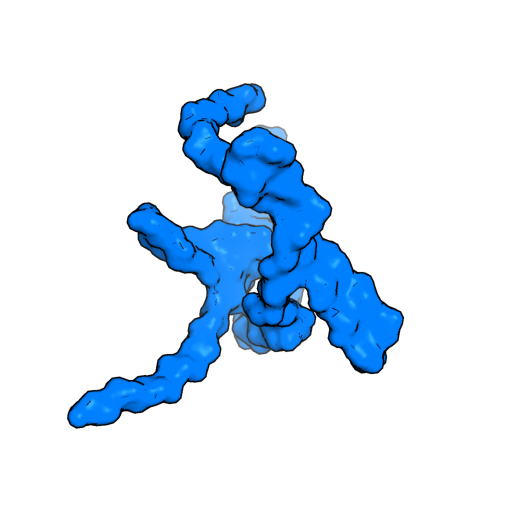99 ILE A O 1
ATOM 816 N N . PHE A 1 100 ? -0.271 -13.390 -16.365 1.00 63.00 100 PHE A N 1
ATOM 817 C CA . PHE A 1 100 ? -1.220 -14.474 -16.386 1.00 63.00 100 PHE A CA 1
ATOM 818 C C . PHE A 1 100 ? -1.317 -15.083 -14.992 1.00 63.00 100 PHE A C 1
ATOM 820 O O . PHE A 1 100 ? -0.344 -15.635 -14.475 1.00 63.00 100 PHE A O 1
ATOM 827 N N . ASN A 1 101 ? -2.490 -14.987 -14.373 1.00 64.19 101 ASN A N 1
ATOM 828 C CA . ASN A 1 101 ? -2.748 -15.668 -13.116 1.00 64.19 101 ASN A CA 1
ATOM 829 C C . ASN A 1 101 ? -3.379 -17.036 -13.406 1.00 64.19 101 ASN A C 1
ATOM 831 O O . ASN A 1 101 ? -4.584 -17.139 -13.636 1.00 64.19 101 ASN A O 1
ATOM 835 N N . LYS A 1 102 ? -2.549 -18.087 -13.361 1.00 62.34 102 LYS A N 1
ATOM 836 C CA . LYS A 1 102 ? -2.944 -19.481 -13.635 1.00 62.34 102 LYS A CA 1
ATOM 837 C C . LYS A 1 102 ? -4.005 -20.029 -12.674 1.00 62.34 102 LYS A C 1
ATOM 839 O O . LYS A 1 102 ? -4.704 -20.963 -13.038 1.00 62.34 102 LYS A O 1
ATOM 844 N N . LYS A 1 103 ? -4.129 -19.482 -11.457 1.00 66.81 103 LYS A N 1
ATOM 845 C CA . LYS A 1 103 ? -5.098 -19.973 -10.458 1.00 66.81 103 LYS A CA 1
ATOM 846 C C . LYS A 1 103 ? -6.531 -19.547 -10.768 1.00 66.81 103 LYS A C 1
ATOM 848 O O . LYS A 1 103 ? -7.464 -20.237 -10.384 1.00 66.81 103 LYS A O 1
ATOM 853 N N . ILE A 1 104 ? -6.697 -18.398 -11.417 1.00 68.00 104 ILE A N 1
ATOM 854 C CA . ILE A 1 104 ? -8.008 -17.793 -11.698 1.00 68.00 104 ILE A CA 1
ATOM 855 C C . ILE A 1 104 ? -8.294 -17.682 -13.198 1.00 68.00 104 ILE A C 1
ATOM 857 O O . ILE A 1 104 ? -9.263 -17.021 -13.558 1.00 68.00 104 ILE A O 1
ATOM 861 N N . ASP A 1 105 ? -7.431 -18.260 -14.040 1.00 70.44 105 ASP A N 1
ATOM 862 C CA . ASP A 1 105 ? -7.474 -18.199 -15.508 1.00 70.44 105 ASP A CA 1
ATOM 863 C C . ASP A 1 105 ? -7.743 -16.783 -16.054 1.00 70.44 105 ASP A C 1
ATOM 865 O O . ASP A 1 105 ? -8.547 -16.556 -16.955 1.00 70.44 105 ASP A O 1
ATOM 869 N N . LYS A 1 106 ? -7.105 -15.777 -15.440 1.00 59.81 106 LYS A N 1
ATOM 870 C CA . LYS A 1 106 ? -7.260 -14.368 -15.828 1.00 59.81 106 LYS A CA 1
ATOM 871 C C . LYS A 1 106 ? -5.931 -13.750 -16.197 1.00 59.81 106 LYS A C 1
ATOM 873 O O . LYS A 1 106 ? -4.927 -13.879 -15.493 1.00 59.81 106 LYS A O 1
ATOM 878 N N . MET A 1 107 ? -5.985 -12.977 -17.268 1.00 65.38 107 MET A N 1
ATOM 879 C CA . MET A 1 107 ? -4.894 -12.158 -17.756 1.00 65.38 107 MET A CA 1
ATOM 880 C C . MET A 1 107 ? -5.116 -10.703 -17.338 1.00 65.38 107 MET A C 1
ATOM 882 O O . MET A 1 107 ? -6.191 -10.146 -17.559 1.00 65.38 107 MET A O 1
ATOM 886 N N . LYS A 1 108 ? -4.103 -10.078 -16.732 1.00 65.31 108 LYS A N 1
ATOM 887 C CA . LYS A 1 108 ? -4.089 -8.641 -16.428 1.00 65.31 108 LYS A CA 1
ATOM 888 C C . LYS A 1 108 ? -3.072 -7.944 -17.328 1.00 65.31 108 LYS A C 1
ATOM 890 O O . LYS A 1 108 ? -1.903 -8.328 -17.351 1.00 65.31 108 LYS A O 1
ATOM 895 N N . LEU A 1 109 ? -3.532 -6.926 -18.052 1.00 64.88 109 LEU A N 1
ATOM 896 C CA . LEU A 1 109 ? -2.706 -6.036 -18.867 1.00 64.88 109 LEU A CA 1
ATOM 897 C C . LEU A 1 109 ? -2.459 -4.735 -18.095 1.00 64.88 109 LEU A C 1
ATOM 899 O O . LEU A 1 109 ? -3.402 -4.104 -17.618 1.00 64.88 109 LEU A O 1
ATOM 903 N N . TYR A 1 110 ? -1.197 -4.335 -17.994 1.00 66.81 110 TYR A N 1
ATOM 904 C CA . TYR A 1 110 ? -0.762 -3.087 -17.378 1.00 66.81 110 TYR A CA 1
ATOM 905 C C . TYR A 1 110 ? -0.184 -2.188 -18.463 1.00 66.81 110 TYR A C 1
ATOM 907 O O . TYR A 1 110 ? 0.770 -2.584 -19.121 1.00 66.81 110 TYR A O 1
ATOM 915 N N . CYS A 1 111 ? -0.717 -0.978 -18.624 1.00 58.06 111 CYS A N 1
ATOM 916 C CA . CYS A 1 111 ? -0.216 0.004 -19.586 1.00 58.06 111 CYS A CA 1
ATOM 917 C C . CYS A 1 111 ? 0.244 1.256 -18.841 1.00 58.06 111 CYS A C 1
ATOM 919 O O . CYS A 1 111 ? -0.525 1.830 -18.070 1.00 58.06 111 CYS A O 1
ATOM 921 N N . HIS A 1 112 ? 1.480 1.686 -19.083 1.00 65.69 112 HIS A N 1
ATOM 922 C CA . HIS A 1 112 ? 2.009 2.946 -18.568 1.00 65.69 112 HIS A CA 1
ATOM 923 C C . HIS A 1 112 ? 2.388 3.854 -19.749 1.00 65.69 112 HIS A C 1
ATOM 925 O O . HIS A 1 112 ? 3.237 3.466 -20.560 1.00 65.69 112 HIS A O 1
ATOM 931 N N . PRO A 1 113 ? 1.784 5.052 -19.879 1.00 57.72 113 PRO A N 1
ATOM 932 C CA . PRO A 1 113 ? 2.308 6.068 -20.777 1.00 57.72 113 PRO A CA 1
ATOM 933 C C . PRO A 1 113 ? 3.652 6.552 -20.228 1.00 57.72 113 PRO A C 1
ATOM 935 O O . PRO A 1 113 ? 3.752 6.951 -19.065 1.00 57.72 113 PRO A O 1
ATOM 938 N N . VAL A 1 114 ? 4.686 6.523 -21.063 1.00 61.22 114 VAL A N 1
ATOM 939 C CA . VAL A 1 114 ? 6.008 7.049 -20.713 1.00 61.22 114 VAL A CA 1
ATOM 940 C C . VAL A 1 114 ? 5.964 8.551 -20.980 1.00 61.22 114 VAL A C 1
ATOM 942 O O . VAL A 1 114 ? 6.423 9.054 -22.004 1.00 61.22 114 VAL A O 1
ATOM 945 N N . ALA A 1 115 ? 5.292 9.285 -20.092 1.00 48.06 115 ALA A N 1
ATOM 946 C CA . ALA A 1 115 ? 5.269 10.735 -20.169 1.00 48.06 115 ALA A CA 1
ATOM 947 C C . ALA A 1 115 ? 6.682 11.248 -19.880 1.00 48.06 115 ALA A C 1
ATOM 949 O O . ALA A 1 115 ? 7.182 11.102 -18.765 1.00 48.06 115 ALA A O 1
ATOM 950 N N . LYS A 1 116 ? 7.323 11.870 -20.876 1.00 45.34 116 LYS A N 1
ATOM 951 C CA . LYS A 1 116 ? 8.490 12.717 -20.621 1.00 45.34 116 LYS A CA 1
ATOM 952 C C . LYS A 1 116 ? 8.082 13.730 -19.558 1.00 45.34 116 LYS A C 1
ATOM 954 O O . LYS A 1 116 ? 7.131 14.481 -19.776 1.00 45.34 116 LYS A O 1
ATOM 959 N N . GLU A 1 117 ? 8.782 13.750 -18.427 1.00 38.31 117 GLU A N 1
ATOM 960 C CA . GLU A 1 117 ? 8.661 14.808 -17.431 1.00 38.31 117 GLU A CA 1
ATOM 961 C C . GLU A 1 117 ? 8.989 16.159 -18.085 1.00 38.31 117 GLU A C 1
ATOM 963 O O . GLU A 1 117 ? 10.114 16.650 -18.047 1.00 38.31 117 GLU A O 1
ATOM 968 N N . LYS A 1 118 ? 7.999 16.805 -18.696 1.00 30.09 118 LYS A N 1
ATOM 969 C CA . LYS A 1 118 ? 8.026 18.249 -18.871 1.00 30.09 118 LYS A CA 1
ATOM 970 C C . LYS A 1 118 ? 7.343 18.830 -17.648 1.00 30.09 118 LYS A C 1
ATOM 972 O O . LYS A 1 118 ? 6.127 18.757 -17.507 1.00 30.09 118 LYS A O 1
ATOM 977 N N . LYS A 1 119 ? 8.163 19.379 -16.744 1.00 33.69 119 LYS A N 1
ATOM 978 C CA . LYS A 1 119 ? 7.730 20.307 -15.695 1.00 33.69 119 LYS A CA 1
ATOM 979 C C . LYS A 1 119 ? 6.757 21.314 -16.314 1.00 33.69 119 LYS A C 1
ATOM 981 O O . LYS A 1 119 ? 7.157 22.150 -17.116 1.00 33.69 119 LYS A O 1
ATOM 986 N N . GLY A 1 120 ? 5.496 21.216 -15.930 1.00 27.17 120 GLY A N 1
ATOM 987 C CA . GLY A 1 120 ? 4.442 22.137 -16.316 1.00 27.17 120 GLY A CA 1
ATOM 988 C C . GLY A 1 120 ? 3.235 21.829 -15.455 1.00 27.17 120 GLY A C 1
ATOM 989 O O . GLY A 1 120 ? 2.529 20.858 -15.705 1.00 27.17 120 GLY A O 1
ATOM 990 N N . SER A 1 121 ? 3.074 22.595 -14.379 1.00 29.77 121 SER A N 1
ATOM 991 C CA . SER A 1 121 ? 1.938 22.515 -13.469 1.00 29.77 121 SER A CA 1
ATOM 992 C C . SER A 1 121 ? 0.629 22.541 -14.252 1.00 29.77 121 SER A C 1
ATOM 994 O O . SER A 1 121 ? 0.337 23.529 -14.920 1.00 29.77 121 SER A O 1
ATOM 996 N N . ILE A 1 122 ? -0.178 21.488 -14.134 1.00 26.14 122 ILE A N 1
ATOM 997 C CA . ILE A 1 122 ? -1.602 21.586 -14.445 1.00 26.14 122 ILE A CA 1
ATOM 998 C C . ILE A 1 122 ? -2.269 22.020 -13.145 1.00 26.14 122 ILE A C 1
ATOM 1000 O O . ILE A 1 122 ? -2.466 21.224 -12.226 1.00 26.14 122 ILE A O 1
ATOM 1004 N N . PHE A 1 123 ? -2.519 23.322 -13.055 1.00 28.70 123 PHE A N 1
ATOM 1005 C CA . PHE A 1 123 ? -3.542 23.860 -12.174 1.00 28.70 123 PHE A CA 1
ATOM 1006 C C . PHE A 1 123 ? -4.892 23.404 -12.735 1.00 28.70 123 PHE A C 1
ATOM 1008 O O . PHE A 1 123 ? -5.130 23.543 -13.936 1.00 28.70 123 PHE A O 1
ATOM 1015 N N . VAL A 1 124 ? -5.728 22.818 -11.878 1.00 36.22 124 VAL A N 1
ATOM 1016 C CA . VAL A 1 124 ? -7.169 22.697 -12.133 1.00 36.22 124 VAL A CA 1
ATOM 1017 C C . VAL A 1 124 ? -7.837 23.911 -11.516 1.00 36.22 124 VAL A C 1
ATOM 1019 O O . VAL A 1 124 ? -7.448 24.239 -10.369 1.00 36.22 124 VAL A O 1
#

Sequence (124 aa):
MAWGDFSLKILNMFIRTVEHKDKKNRKKYRTYKLVKSVQTERGPRHITVLNLGTDFNLPKEHWKDLANCIEAETPHDIKMVPVKEDEKTKESLIQAGMIFNKKIDKMKLYCHPVAKEKKGSIFV

Secondary structure (DSSP, 8-state):
------------EEEEEEEEE-TTT--EEEEEEEEEEEEETTEEEEEEEEEEES-----GGGHHHHHHHHHHHS-S----EEEEE-TTT--EEEEEEEEEETTTTEEEEEEEE-----------

Radius of gyration: 19.31 Å; chains: 1; bounding box: 55×44×49 Å